Protein AF-A0A8B9CHH0-F1 (afdb_monomer)

Secondary structure (DSSP, 8-state):
--PPPPPPP-------PPP--------PPPPPPHHHHHHHHHHHHHHHHHHT--EEPPP-------------------------------------SEES-HHHHHT---SHHHHHHHHHTT--S--------S----

Structure (mmCIF, N/CA/C/O backbone):
data_AF-A0A8B9CHH0-F1
#
_entry.id   AF-A0A8B9CHH0-F1
#
loop_
_atom_site.group_PDB
_atom_site.id
_atom_site.type_symbol
_atom_site.label_atom_id
_atom_site.label_alt_id
_atom_site.label_comp_id
_atom_site.label_asym_id
_atom_site.label_entity_id
_atom_site.label_seq_id
_atom_site.pdbx_PDB_ins_code
_atom_site.Cartn_x
_atom_site.Cartn_y
_atom_site.Cartn_z
_atom_site.occupancy
_atom_site.B_iso_or_equiv
_atom_site.auth_seq_id
_atom_site.auth_comp_id
_atom_site.auth_asym_id
_atom_site.auth_atom_id
_atom_site.pdbx_PDB_model_num
ATOM 1 N N . LEU A 1 1 ? 23.488 27.032 -75.867 1.00 42.50 1 LEU A N 1
ATOM 2 C CA . LEU A 1 1 ? 23.552 25.840 -74.996 1.00 42.50 1 LEU A CA 1
ATOM 3 C C . LEU A 1 1 ? 24.365 26.220 -73.759 1.00 42.50 1 LEU A C 1
ATOM 5 O O . LEU A 1 1 ? 25.574 26.346 -73.869 1.00 42.50 1 LEU A O 1
ATOM 9 N N . ALA A 1 2 ? 23.724 26.512 -72.629 1.00 38.12 2 ALA A N 1
ATOM 10 C CA . ALA A 1 2 ? 24.404 26.670 -71.343 1.00 38.12 2 ALA A CA 1
ATOM 11 C C . ALA A 1 2 ? 23.447 26.154 -70.265 1.00 38.12 2 ALA A C 1
ATOM 13 O O . ALA A 1 2 ? 22.393 26.742 -70.029 1.00 38.12 2 ALA A O 1
ATOM 14 N N . ALA A 1 3 ? 23.766 24.982 -69.720 1.00 40.00 3 ALA A N 1
ATOM 15 C CA . ALA A 1 3 ? 22.995 24.327 -68.677 1.00 40.00 3 ALA A CA 1
ATOM 16 C C . ALA A 1 3 ? 23.269 25.019 -67.334 1.00 40.00 3 ALA A C 1
ATOM 18 O O . ALA A 1 3 ? 24.425 25.186 -66.948 1.00 40.00 3 ALA A O 1
ATOM 19 N N . GLY A 1 4 ? 22.208 25.434 -66.638 1.00 50.09 4 GLY A N 1
ATOM 20 C CA . GLY A 1 4 ? 22.298 25.881 -65.248 1.00 50.09 4 GLY A CA 1
ATOM 21 C C . GLY A 1 4 ? 22.613 24.707 -64.309 1.00 50.09 4 GLY A C 1
ATOM 22 O O . GLY A 1 4 ? 22.301 23.561 -64.647 1.00 50.09 4 GLY A O 1
ATOM 23 N N . PRO A 1 5 ? 23.235 24.953 -63.143 1.00 51.81 5 PRO A N 1
ATOM 24 C CA . PRO A 1 5 ? 23.590 23.886 -62.219 1.00 51.81 5 PRO A CA 1
ATOM 25 C C . PRO A 1 5 ? 22.329 23.232 -61.643 1.00 51.81 5 PRO A C 1
ATOM 27 O O . PRO A 1 5 ? 21.429 23.898 -61.129 1.00 51.81 5 PRO A O 1
ATOM 30 N N . ALA A 1 6 ? 22.277 21.906 -61.763 1.00 53.94 6 ALA A N 1
ATOM 31 C CA . ALA A 1 6 ? 21.214 21.060 -61.251 1.00 53.94 6 ALA A CA 1
ATOM 32 C C . ALA A 1 6 ? 21.161 21.105 -59.715 1.00 53.94 6 ALA A C 1
ATOM 34 O O . ALA A 1 6 ? 22.185 21.018 -59.038 1.00 53.94 6 ALA A O 1
ATOM 35 N N . ALA A 1 7 ? 19.948 21.214 -59.171 1.00 52.44 7 ALA A N 1
ATOM 36 C CA . ALA A 1 7 ? 19.685 21.118 -57.743 1.00 52.44 7 ALA A CA 1
ATOM 37 C C . ALA A 1 7 ? 20.130 19.747 -57.202 1.00 52.44 7 ALA A C 1
ATOM 39 O O . ALA A 1 7 ? 19.697 18.703 -57.691 1.00 52.44 7 ALA A O 1
ATOM 40 N N . HIS A 1 8 ? 20.992 19.756 -56.183 1.00 58.00 8 HIS A N 1
ATOM 41 C CA . HIS A 1 8 ? 21.4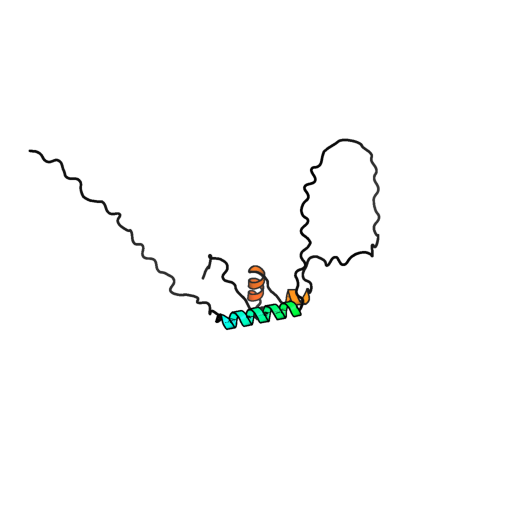29 18.543 -55.498 1.00 58.00 8 HIS A CA 1
ATOM 42 C C . HIS A 1 8 ? 20.267 17.896 -54.719 1.00 58.00 8 HIS A C 1
ATOM 44 O O . HIS A 1 8 ? 19.514 18.602 -54.041 1.00 58.00 8 HIS A O 1
ATOM 50 N N . PRO A 1 9 ? 20.120 16.560 -54.774 1.00 49.56 9 PRO A N 1
ATOM 51 C CA . PRO A 1 9 ? 19.03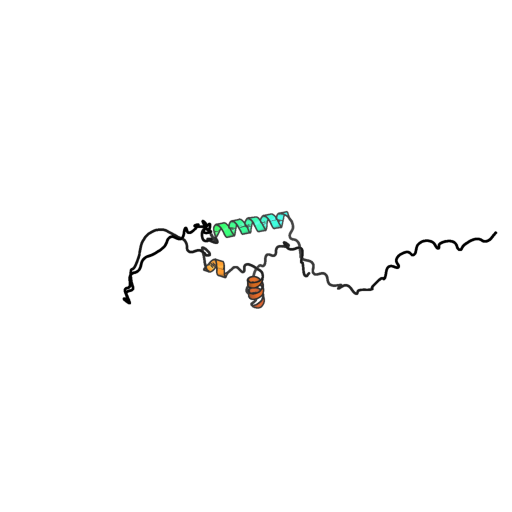6 15.855 -54.109 1.00 49.56 9 PRO A CA 1
ATOM 52 C C . PRO A 1 9 ? 19.244 15.829 -52.588 1.00 49.56 9 PRO A C 1
ATOM 54 O O . PRO A 1 9 ? 20.282 15.395 -52.098 1.00 49.56 9 PRO A O 1
ATOM 57 N N . GLY A 1 10 ? 18.219 16.286 -51.863 1.00 54.25 10 GLY A N 1
ATOM 58 C CA . GLY A 1 10 ? 17.866 15.894 -50.495 1.00 54.25 10 GLY A CA 1
ATOM 59 C C . GLY A 1 10 ? 18.994 15.853 -49.466 1.00 54.25 10 GLY A C 1
ATOM 60 O O . GLY A 1 10 ? 19.547 14.791 -49.191 1.00 54.25 10 GLY A O 1
ATOM 61 N N . ALA A 1 11 ? 19.247 16.976 -48.789 1.00 59.44 11 ALA A N 1
ATOM 62 C CA . ALA A 1 11 ? 20.000 16.986 -47.537 1.00 59.44 11 ALA A CA 1
ATOM 63 C C . ALA A 1 11 ? 19.219 16.213 -46.453 1.00 59.44 11 ALA A C 1
ATOM 65 O O . ALA A 1 11 ? 18.431 16.777 -45.692 1.00 59.44 11 ALA A O 1
ATOM 66 N N . GLY A 1 12 ? 19.403 14.893 -46.415 1.00 65.25 12 GLY A N 1
ATOM 67 C CA . GLY A 1 12 ? 18.897 14.035 -45.353 1.00 65.25 12 GLY A CA 1
ATOM 68 C C . GLY A 1 12 ? 19.461 14.489 -44.007 1.00 65.25 12 GLY A C 1
ATOM 69 O O . GLY A 1 12 ? 20.667 14.705 -43.865 1.00 65.25 12 GLY A O 1
ATOM 70 N N . ARG A 1 13 ? 18.585 14.664 -43.012 1.00 71.19 13 ARG A N 1
ATOM 71 C CA . ARG A 1 13 ? 18.983 15.003 -41.640 1.00 71.19 13 ARG A CA 1
ATOM 72 C C . ARG A 1 13 ? 19.938 13.921 -41.123 1.00 71.19 13 ARG A C 1
ATOM 74 O O . ARG A 1 13 ? 19.545 12.764 -41.018 1.00 71.19 13 ARG A O 1
ATOM 81 N N . LYS A 1 14 ? 21.186 14.290 -40.817 1.00 72.00 14 LYS A N 1
ATOM 82 C CA . LYS A 1 14 ? 22.167 13.385 -40.202 1.00 72.00 14 LYS A CA 1
ATOM 83 C C . LYS A 1 14 ? 21.731 13.123 -38.760 1.00 72.00 14 LYS A C 1
ATOM 85 O O . LYS A 1 14 ? 21.679 14.054 -37.960 1.00 72.00 14 LYS A O 1
ATOM 90 N N . THR A 1 15 ? 21.384 11.881 -38.441 1.00 75.06 15 THR A N 1
ATOM 91 C CA . THR A 1 15 ? 21.008 11.485 -37.080 1.00 75.06 15 THR A CA 1
ATOM 92 C C . THR A 1 15 ? 22.258 11.456 -36.208 1.00 75.06 15 THR A C 1
ATOM 94 O O . THR A 1 15 ? 2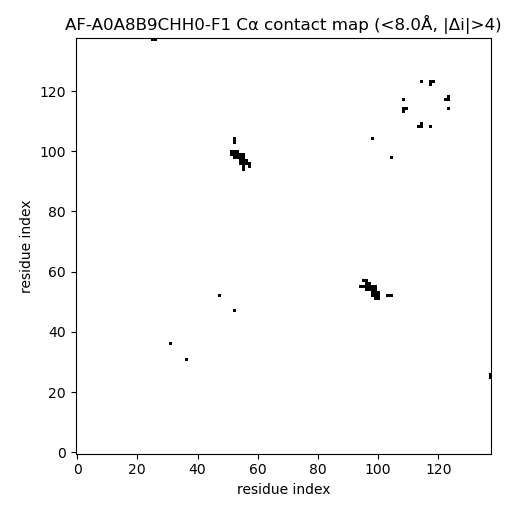3.113 10.588 -36.367 1.00 75.06 15 THR A O 1
ATOM 97 N N . THR A 1 16 ? 22.383 12.413 -35.291 1.00 80.31 16 THR A N 1
ATOM 98 C CA . THR A 1 16 ? 23.449 12.412 -34.285 1.00 80.31 16 THR A CA 1
ATOM 99 C C . THR A 1 16 ? 23.155 11.332 -33.252 1.00 80.31 16 THR A C 1
ATOM 101 O O . THR A 1 16 ? 22.224 11.467 -32.459 1.00 80.31 16 THR A O 1
ATOM 104 N N . VAL A 1 17 ? 23.944 10.260 -33.255 1.00 85.81 17 VAL A N 1
ATOM 105 C CA . VAL A 1 17 ? 23.852 9.199 -32.248 1.00 85.81 17 VAL A CA 1
ATOM 106 C C . VAL A 1 17 ? 24.693 9.598 -31.040 1.00 85.81 17 VAL A C 1
ATOM 108 O O . VAL A 1 17 ? 25.875 9.909 -31.174 1.00 85.81 17 VAL A O 1
ATOM 111 N N . LYS A 1 18 ? 24.076 9.602 -29.858 1.00 86.19 18 LYS A N 1
ATOM 112 C CA . LYS A 1 18 ? 24.771 9.721 -28.575 1.00 86.19 18 LYS A CA 1
ATOM 113 C C . LYS A 1 18 ? 24.806 8.345 -27.929 1.00 86.19 18 LYS A C 1
ATOM 115 O O . LYS A 1 18 ? 23.764 7.717 -27.778 1.00 86.19 18 LYS A O 1
ATOM 120 N N . THR A 1 19 ? 25.995 7.886 -27.568 1.00 88.44 19 THR A N 1
ATOM 121 C CA . THR A 1 19 ? 26.176 6.663 -26.786 1.00 88.44 19 THR A CA 1
ATOM 122 C C . THR A 1 19 ? 25.953 6.989 -25.314 1.00 88.44 19 THR A C 1
ATOM 124 O O . THR A 1 19 ? 26.684 7.802 -24.745 1.00 88.44 19 THR A O 1
ATOM 127 N N . CYS A 1 20 ? 24.945 6.368 -24.714 1.00 86.44 20 CYS A N 1
ATOM 128 C CA . CYS A 1 20 ? 24.679 6.407 -23.280 1.00 86.44 20 CYS A CA 1
ATOM 129 C C . CYS A 1 20 ? 25.076 5.051 -22.688 1.00 86.44 20 CYS A C 1
ATOM 131 O O . CYS A 1 20 ? 24.922 4.030 -23.357 1.00 86.44 20 CYS A O 1
ATOM 133 N N . LEU A 1 21 ? 25.570 5.032 -21.451 1.00 89.56 21 LEU A N 1
ATOM 134 C CA . LEU A 1 21 ? 25.670 3.798 -20.679 1.00 89.56 21 LEU A CA 1
ATOM 135 C C . LEU A 1 21 ? 24.413 3.699 -19.815 1.00 89.56 21 LEU A C 1
ATOM 137 O O . LEU A 1 21 ? 24.267 4.463 -18.861 1.00 89.56 21 LEU A O 1
ATOM 141 N N . ASP A 1 22 ? 23.506 2.799 -20.177 1.00 88.19 22 ASP A N 1
ATOM 142 C CA . ASP A 1 22 ? 22.308 2.535 -19.384 1.00 88.19 22 ASP A CA 1
ATOM 143 C C . ASP A 1 22 ? 22.662 1.708 -18.140 1.00 88.19 22 ASP A C 1
ATOM 145 O O . ASP A 1 22 ? 23.577 0.880 -18.161 1.00 88.19 22 ASP A O 1
ATOM 149 N N . ASN A 1 23 ? 21.950 1.950 -17.035 1.00 85.31 23 ASN A N 1
ATOM 150 C CA . ASN A 1 23 ? 22.139 1.204 -15.793 1.00 85.31 23 ASN A CA 1
ATOM 151 C C . ASN A 1 23 ? 21.785 -0.283 -16.017 1.00 85.31 23 ASN A C 1
ATOM 153 O O . ASN A 1 23 ? 20.632 -0.571 -16.337 1.00 85.31 23 ASN A O 1
ATOM 157 N N . PRO A 1 24 ? 22.721 -1.232 -15.819 1.00 87.31 24 PRO A N 1
ATOM 158 C CA . PRO A 1 24 ? 22.461 -2.652 -16.057 1.00 87.31 24 PRO A CA 1
ATOM 159 C C . PRO A 1 24 ? 21.626 -3.313 -14.949 1.00 87.31 24 PRO A C 1
ATOM 161 O O . PRO A 1 24 ? 21.250 -4.476 -15.084 1.00 87.31 24 PRO A O 1
ATOM 164 N N . PHE A 1 25 ? 21.367 -2.613 -13.840 1.00 86.81 25 PHE A N 1
ATOM 165 C CA . PHE A 1 25 ? 20.615 -3.154 -12.713 1.00 86.81 25 PHE A CA 1
ATOM 166 C C . PHE A 1 25 ? 19.127 -2.825 -12.830 1.00 86.81 25 PHE A C 1
ATOM 168 O O . PHE A 1 25 ? 18.729 -1.673 -12.670 1.00 86.81 25 PHE A O 1
ATOM 175 N N . ASP A 1 26 ? 18.320 -3.862 -13.047 1.00 83.19 26 ASP A N 1
ATOM 176 C CA . ASP A 1 26 ? 16.860 -3.800 -13.024 1.00 83.19 26 ASP A CA 1
ATOM 177 C C . ASP A 1 26 ? 16.335 -4.376 -11.698 1.00 83.19 26 ASP A C 1
ATOM 179 O O . ASP A 1 26 ? 16.639 -5.517 -11.335 1.00 83.19 26 ASP A O 1
ATOM 183 N N . ILE A 1 27 ? 15.567 -3.583 -10.946 1.00 84.44 27 ILE A N 1
ATOM 184 C CA . ILE A 1 27 ? 14.959 -4.021 -9.683 1.00 84.44 27 ILE A CA 1
ATOM 185 C C . ILE A 1 27 ? 13.556 -4.539 -9.991 1.00 84.44 27 ILE A C 1
ATOM 187 O O . ILE A 1 27 ? 12.578 -3.792 -10.046 1.00 84.44 27 ILE A O 1
ATOM 191 N N . GLN A 1 28 ? 13.454 -5.856 -10.164 1.00 84.75 28 GLN A N 1
ATOM 192 C CA . GLN A 1 28 ? 12.193 -6.509 -10.501 1.00 84.75 28 GLN A CA 1
ATOM 193 C C . GLN A 1 28 ? 11.361 -6.831 -9.258 1.00 84.75 28 GLN A C 1
ATOM 195 O O . GLN A 1 28 ? 11.772 -7.579 -8.367 1.00 84.75 28 GLN A O 1
ATOM 200 N N . TRP A 1 29 ? 10.140 -6.300 -9.223 1.00 84.94 29 TRP A N 1
ATOM 201 C CA . TRP A 1 29 ? 9.150 -6.642 -8.207 1.00 84.94 29 TRP A CA 1
ATOM 202 C C . TRP A 1 29 ? 8.527 -8.002 -8.514 1.00 84.94 29 TRP A C 1
ATOM 204 O O . TRP A 1 29 ? 8.049 -8.236 -9.624 1.00 84.94 29 TRP A O 1
ATOM 214 N N . LYS A 1 30 ? 8.468 -8.889 -7.515 1.00 83.00 30 LYS A N 1
ATOM 215 C CA . LYS A 1 30 ? 7.705 -10.135 -7.644 1.00 83.00 30 LYS A CA 1
ATOM 216 C C . LYS A 1 30 ? 6.217 -9.817 -7.706 1.00 83.00 30 LYS A C 1
ATOM 218 O O . LYS A 1 30 ? 5.649 -9.277 -6.758 1.00 83.00 30 LYS A O 1
ATOM 223 N N . THR A 1 31 ? 5.588 -10.183 -8.812 1.00 82.06 31 THR A N 1
ATOM 224 C CA . THR A 1 31 ? 4.134 -10.168 -8.938 1.00 82.06 31 THR A CA 1
ATOM 225 C C . THR A 1 31 ? 3.550 -11.352 -8.183 1.00 82.06 31 THR A C 1
ATOM 227 O O . THR A 1 31 ? 4.015 -12.482 -8.334 1.00 82.06 31 THR A O 1
ATOM 230 N N . ILE A 1 32 ? 2.528 -11.092 -7.378 1.00 87.31 32 ILE A N 1
ATOM 231 C CA . ILE A 1 32 ? 1.683 -12.145 -6.818 1.00 87.31 32 ILE A CA 1
ATOM 232 C C . ILE A 1 32 ? 0.738 -12.603 -7.934 1.00 87.31 32 ILE A C 1
ATOM 234 O O . ILE A 1 32 ? 0.244 -11.770 -8.695 1.00 87.31 32 ILE A O 1
ATOM 238 N N . ASP A 1 33 ? 0.525 -13.914 -8.042 1.00 88.81 33 ASP A N 1
ATOM 239 C CA . ASP A 1 33 ? -0.447 -14.500 -8.967 1.00 88.81 33 ASP A CA 1
ATOM 240 C C . ASP A 1 33 ? -1.846 -13.877 -8.787 1.00 88.81 33 ASP A C 1
ATOM 242 O O . ASP A 1 33 ? -2.218 -13.507 -7.672 1.00 88.81 33 ASP A O 1
ATOM 246 N N . GLY A 1 34 ? -2.612 -13.747 -9.874 1.00 86.44 34 GLY A N 1
ATOM 247 C CA . GLY A 1 34 ? -3.891 -13.032 -9.878 1.00 86.44 34 GLY A CA 1
ATOM 248 C C . GLY A 1 34 ? -4.906 -13.603 -8.888 1.00 86.44 34 GLY A C 1
ATOM 249 O O . GLY A 1 34 ? -5.452 -12.857 -8.073 1.00 86.44 34 GLY A O 1
ATOM 250 N N . ASP A 1 35 ? -5.101 -14.921 -8.890 1.00 91.50 35 ASP A N 1
ATOM 251 C CA . ASP A 1 35 ? -6.081 -15.579 -8.019 1.00 91.50 35 ASP A CA 1
ATOM 252 C C . ASP A 1 35 ? -5.646 -15.493 -6.553 1.00 91.50 35 ASP A C 1
ATOM 254 O O . ASP A 1 35 ? -6.431 -15.142 -5.665 1.00 91.50 35 ASP A O 1
ATOM 258 N N . SER A 1 36 ? -4.354 -15.721 -6.306 1.00 92.06 36 SER A N 1
ATOM 259 C CA . SER A 1 36 ? -3.764 -15.592 -4.970 1.00 92.06 36 SER A CA 1
ATOM 260 C C . SER A 1 36 ? -3.866 -14.161 -4.439 1.00 92.06 36 SER A C 1
ATOM 262 O O . SER A 1 36 ? -4.202 -13.946 -3.275 1.00 92.06 36 SER A O 1
ATOM 264 N N . MET A 1 37 ? -3.615 -13.164 -5.290 1.00 92.06 37 MET A N 1
ATOM 265 C CA . MET A 1 37 ? -3.731 -11.750 -4.947 1.00 92.06 37 MET A CA 1
ATOM 266 C C . MET A 1 37 ? -5.169 -11.404 -4.561 1.00 92.06 37 MET A C 1
ATOM 268 O O . MET A 1 37 ? -5.380 -10.780 -3.521 1.00 92.06 37 MET A O 1
ATOM 272 N N . HIS A 1 38 ? -6.153 -11.817 -5.363 1.00 94.31 38 HIS A N 1
ATOM 273 C CA . HIS A 1 38 ? -7.562 -11.560 -5.073 1.00 94.31 38 HIS A CA 1
ATOM 274 C C . HIS A 1 38 ? -7.989 -12.185 -3.744 1.00 94.31 38 HIS A C 1
ATOM 276 O O . HIS A 1 38 ? -8.590 -11.497 -2.918 1.00 94.31 38 HIS A O 1
ATOM 282 N N . PHE A 1 39 ? -7.595 -13.434 -3.492 1.00 95.75 39 PHE A N 1
ATOM 283 C CA . PHE A 1 39 ? -7.860 -14.111 -2.225 1.00 95.75 39 PHE A CA 1
ATOM 284 C C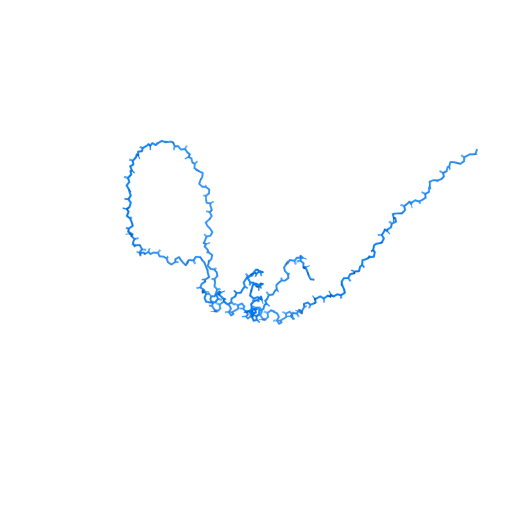 . PHE A 1 39 ? -7.235 -13.383 -1.023 1.00 95.75 39 PHE A C 1
ATOM 286 O O . PHE A 1 39 ? -7.910 -13.154 -0.014 1.00 95.75 39 PHE A O 1
ATOM 293 N N . ILE A 1 40 ? -5.962 -12.978 -1.125 1.00 93.75 40 ILE A N 1
ATOM 294 C CA . ILE A 1 40 ? -5.256 -12.261 -0.052 1.00 93.75 40 ILE A CA 1
ATOM 295 C C . ILE A 1 40 ? -5.936 -10.920 0.231 1.00 93.75 40 ILE A C 1
ATOM 297 O O . ILE A 1 40 ? -6.204 -10.600 1.389 1.00 93.75 40 ILE A O 1
ATOM 301 N N . LEU A 1 41 ? -6.235 -10.140 -0.811 1.00 93.75 41 LEU A N 1
ATOM 302 C CA . LEU A 1 41 ? -6.859 -8.826 -0.659 1.00 93.75 41 LEU A CA 1
ATOM 303 C C . LEU A 1 41 ? -8.269 -8.931 -0.076 1.00 93.75 41 LEU A C 1
ATOM 305 O O . LEU A 1 41 ? -8.593 -8.174 0.839 1.00 93.75 41 LEU A O 1
ATOM 309 N N . GLN A 1 42 ? -9.071 -9.893 -0.538 1.00 95.75 42 GLN A N 1
ATOM 310 C CA . GLN A 1 42 ? -10.403 -10.142 0.009 1.00 95.75 42 GLN A CA 1
ATOM 311 C C . GLN A 1 42 ? -10.324 -10.540 1.488 1.00 95.75 42 GLN A C 1
ATOM 313 O O . GLN A 1 42 ? -11.034 -9.981 2.325 1.00 95.75 42 GLN A O 1
ATOM 318 N N . THR A 1 43 ? -9.409 -11.448 1.833 1.00 95.81 43 THR A N 1
ATOM 319 C CA . THR A 1 43 ? -9.208 -11.876 3.222 1.00 95.81 43 THR A CA 1
ATOM 320 C C . THR A 1 43 ? -8.793 -10.697 4.106 1.00 95.81 43 THR A C 1
ATOM 322 O O . THR A 1 43 ? -9.349 -10.510 5.188 1.00 95.81 43 THR A O 1
ATOM 325 N N . LEU A 1 44 ? -7.845 -9.866 3.659 1.00 92.56 44 LEU A N 1
ATOM 326 C CA . LEU A 1 44 ? -7.421 -8.669 4.392 1.00 92.56 44 LEU A CA 1
ATOM 327 C C . LEU A 1 44 ? -8.581 -7.689 4.596 1.00 92.56 44 LEU A C 1
ATOM 329 O O . LEU A 1 44 ? -8.761 -7.172 5.698 1.00 92.56 44 LEU A O 1
ATOM 333 N N . GLU A 1 45 ? -9.390 -7.458 3.563 1.00 91.75 45 GLU A N 1
ATOM 334 C CA . GLU A 1 45 ? -10.558 -6.583 3.639 1.00 91.75 45 GLU A CA 1
ATOM 335 C C . GLU A 1 45 ? -11.578 -7.083 4.673 1.00 91.75 45 GLU A C 1
ATOM 337 O O . GLU A 1 45 ? -12.037 -6.310 5.519 1.00 91.75 45 GLU A O 1
ATOM 342 N N . GLU A 1 46 ? -11.911 -8.374 4.643 1.00 94.50 46 GLU A N 1
ATOM 343 C CA . GLU A 1 46 ? -12.834 -8.993 5.597 1.00 94.50 46 GLU A CA 1
ATOM 344 C C . GLU A 1 46 ? -12.318 -8.881 7.036 1.00 94.50 46 GLU A C 1
ATOM 346 O O . GLU A 1 46 ? -13.070 -8.493 7.936 1.00 94.50 46 GLU A O 1
ATOM 351 N N . ARG A 1 47 ? -11.023 -9.136 7.264 1.00 91.31 47 ARG A N 1
ATOM 352 C CA . ARG A 1 47 ? -10.411 -9.019 8.596 1.00 91.31 47 ARG A CA 1
ATOM 353 C C . ARG A 1 47 ? -10.401 -7.584 9.107 1.00 91.31 47 ARG A C 1
ATOM 355 O O . ARG A 1 47 ? -10.783 -7.353 10.251 1.00 91.31 47 ARG A O 1
ATOM 362 N N . ILE A 1 48 ? -10.042 -6.607 8.275 1.00 87.44 48 ILE A N 1
ATOM 363 C CA . ILE A 1 48 ? -10.048 -5.189 8.672 1.00 87.44 48 ILE A CA 1
ATOM 364 C C . ILE A 1 48 ? -11.473 -4.728 9.021 1.00 87.44 48 ILE A C 1
ATOM 366 O O . ILE A 1 48 ? -11.665 -4.004 10.002 1.00 87.44 48 ILE A O 1
ATOM 370 N N . LYS A 1 49 ? -12.488 -5.187 8.273 1.00 87.38 49 LYS A N 1
ATOM 371 C CA . LYS A 1 49 ? -13.901 -4.917 8.584 1.00 87.38 49 LYS A CA 1
ATOM 372 C C . LYS A 1 49 ? -14.332 -5.535 9.915 1.00 87.38 49 LYS A C 1
ATOM 374 O O . LYS A 1 49 ? -15.003 -4.852 10.685 1.00 87.38 49 LYS A O 1
ATOM 379 N N . GLN A 1 50 ? -13.940 -6.782 10.192 1.00 88.44 50 GLN A N 1
ATOM 380 C CA . GLN A 1 50 ? -14.222 -7.471 11.462 1.00 88.44 50 GLN A CA 1
ATOM 381 C C . GLN A 1 50 ? -13.590 -6.756 12.660 1.00 88.44 50 GLN A C 1
ATOM 383 O O . GLN A 1 50 ? -14.225 -6.618 13.699 1.00 88.44 50 GLN A O 1
ATOM 388 N N . ILE A 1 51 ? -12.364 -6.260 12.490 1.00 85.81 51 ILE A N 1
ATOM 389 C CA . ILE A 1 51 ? -11.629 -5.491 13.500 1.00 85.81 51 ILE A CA 1
ATOM 390 C C . ILE A 1 51 ? -12.306 -4.133 13.788 1.00 85.81 51 ILE A C 1
ATOM 392 O O . ILE A 1 51 ? -12.107 -3.546 14.847 1.00 85.81 51 ILE A O 1
ATOM 396 N N . GLY A 1 52 ? -13.137 -3.624 12.872 1.00 78.94 52 GLY A N 1
ATOM 397 C CA . GLY A 1 52 ? -13.913 -2.402 13.091 1.00 78.94 52 GLY A CA 1
ATOM 398 C C . GLY A 1 52 ? -13.109 -1.108 12.934 1.00 78.94 52 GLY A C 1
ATOM 399 O O . GLY A 1 52 ? -13.579 -0.046 13.354 1.00 78.94 52 GLY A O 1
ATOM 400 N N . LEU A 1 53 ? -11.930 -1.162 12.300 1.00 79.19 53 LEU A N 1
ATOM 401 C CA . LEU A 1 53 ? -11.133 0.023 11.986 1.00 79.19 53 LEU A CA 1
ATOM 402 C C . LEU A 1 53 ? -11.854 0.854 10.914 1.00 79.19 53 LEU A C 1
ATOM 404 O O . LEU A 1 53 ? -11.863 0.517 9.730 1.00 79.19 53 LEU A O 1
ATOM 408 N N . LYS A 1 54 ? -12.465 1.963 11.327 1.00 79.06 54 LYS A N 1
ATOM 409 C CA . LYS A 1 54 ? -13.148 2.908 10.446 1.00 79.06 54 LYS A CA 1
ATOM 410 C C . LYS A 1 54 ? -12.578 4.296 10.677 1.00 79.06 54 LYS A C 1
ATOM 412 O O . LYS A 1 54 ? -12.399 4.736 11.811 1.00 79.06 54 LYS A O 1
ATOM 417 N N . LYS A 1 55 ? -12.312 5.004 9.585 1.00 79.50 55 LYS A N 1
ATOM 418 C CA . LYS A 1 55 ? -12.031 6.434 9.635 1.00 79.50 55 LYS A CA 1
ATOM 419 C C . LYS A 1 55 ? -13.370 7.168 9.636 1.00 79.50 55 LYS A C 1
ATOM 421 O O . LYS A 1 55 ? -14.068 7.191 8.626 1.00 79.50 55 LYS A O 1
ATOM 426 N N . VAL A 1 56 ? -13.736 7.736 10.775 1.00 74.31 56 VAL A N 1
ATOM 427 C CA . VAL A 1 56 ? -14.887 8.626 10.909 1.00 74.31 56 VAL A CA 1
ATOM 428 C C . VAL A 1 56 ? -14.471 9.985 10.361 1.00 74.31 56 VAL A C 1
ATOM 430 O O . VAL A 1 56 ? -13.701 10.722 10.979 1.00 74.31 56 VAL A O 1
ATOM 433 N N . GLU A 1 57 ? -14.938 10.317 9.163 1.00 70.19 57 GLU A N 1
ATOM 434 C CA . GLU A 1 57 ? -14.734 11.650 8.606 1.00 70.19 57 GLU A CA 1
ATOM 435 C C . GLU A 1 57 ? -15.780 12.613 9.170 1.00 70.19 57 GLU A C 1
ATOM 437 O O . GLU A 1 57 ? -16.966 12.288 9.239 1.00 70.19 57 GLU A O 1
ATOM 442 N N . ALA A 1 58 ? -15.357 13.823 9.552 1.00 60.25 58 ALA A N 1
ATOM 443 C CA . ALA A 1 58 ? -16.311 14.875 9.879 1.00 60.25 58 ALA A CA 1
ATOM 444 C C . ALA A 1 58 ? -17.217 15.111 8.659 1.00 60.25 58 ALA A C 1
ATOM 446 O O . ALA A 1 58 ? -16.695 15.228 7.541 1.00 60.25 58 ALA A O 1
ATOM 447 N N . PRO A 1 59 ? -18.546 15.238 8.836 1.00 61.12 59 PRO A N 1
ATOM 448 C CA . PRO A 1 59 ? -19.424 15.594 7.736 1.00 61.12 59 PRO A CA 1
ATOM 449 C C . PRO A 1 59 ? -18.908 16.892 7.115 1.00 61.12 59 PRO A C 1
ATOM 451 O O . PRO A 1 59 ? -18.818 17.928 7.781 1.00 61.12 59 PRO A O 1
ATOM 454 N N . ARG A 1 60 ? -18.517 16.822 5.836 1.00 56.66 60 ARG A N 1
ATOM 455 C CA . ARG A 1 60 ? -18.039 17.980 5.078 1.00 56.66 60 ARG A CA 1
ATOM 456 C C . ARG A 1 60 ? -19.112 19.058 5.163 1.00 56.66 60 ARG A C 1
ATOM 458 O O . ARG A 1 60 ? -20.170 18.927 4.548 1.00 56.66 60 ARG A O 1
ATOM 465 N N . LYS A 1 61 ? -18.847 20.127 5.923 1.00 57.84 61 LYS A N 1
ATOM 466 C CA . LYS A 1 61 ? -19.706 21.312 5.939 1.00 57.84 61 LYS A CA 1
ATOM 467 C C . LYS A 1 61 ? -19.744 21.850 4.510 1.00 57.84 61 LYS A C 1
ATOM 469 O O . LYS A 1 61 ? -18.805 22.512 4.072 1.00 57.84 61 LYS A O 1
ATOM 474 N N . LYS A 1 62 ? -20.813 21.546 3.764 1.00 52.66 62 LYS A N 1
ATOM 475 C CA . LYS A 1 62 ? -21.133 22.250 2.520 1.00 52.66 62 LYS A CA 1
ATOM 476 C C . LYS A 1 62 ? -21.213 23.724 2.903 1.00 52.66 62 LYS A C 1
ATOM 478 O O . LYS A 1 62 ? -22.118 24.112 3.639 1.00 52.66 62 LYS A O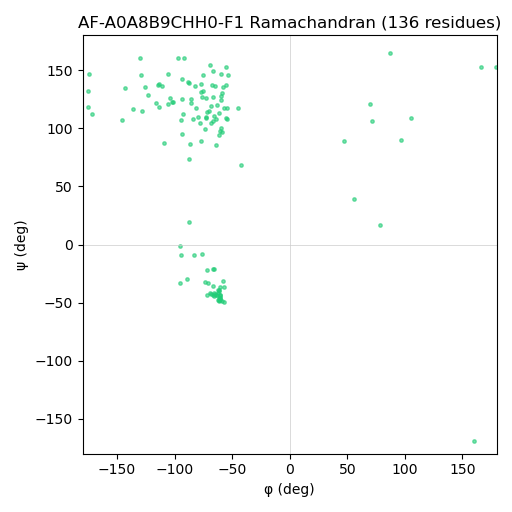 1
ATOM 483 N N . LYS A 1 63 ? -20.237 24.531 2.476 1.00 54.50 63 LYS A N 1
ATOM 484 C CA . LYS A 1 63 ? -20.289 25.986 2.629 1.00 54.50 63 LYS A CA 1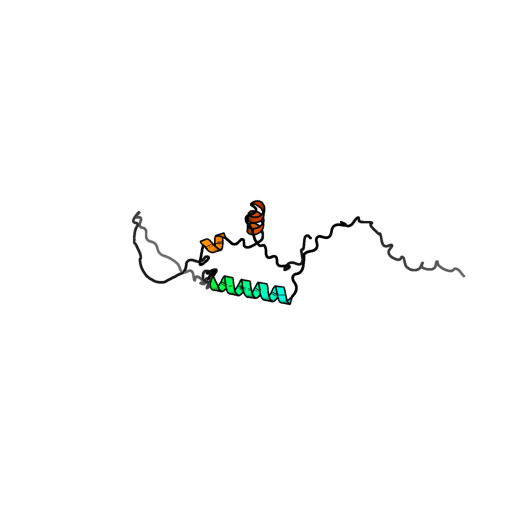
ATOM 485 C C . LYS A 1 63 ? -21.516 26.466 1.849 1.00 54.50 63 LYS A C 1
ATOM 487 O O . LYS A 1 63 ? -21.436 26.658 0.642 1.00 54.50 63 LYS A O 1
ATOM 492 N N . ARG A 1 64 ? -22.665 26.621 2.516 1.00 53.81 64 ARG A N 1
ATOM 493 C CA . ARG A 1 64 ? -23.726 27.496 2.015 1.00 53.81 64 ARG A CA 1
ATOM 494 C C . ARG A 1 64 ? -23.119 28.892 2.038 1.00 53.81 64 ARG A C 1
ATOM 496 O O . ARG A 1 64 ? -22.844 29.419 3.112 1.00 53.81 64 ARG A O 1
ATOM 503 N N . SER A 1 65 ? -22.824 29.438 0.865 1.00 49.84 65 SER A N 1
ATOM 504 C CA . SER A 1 65 ? -22.459 30.840 0.710 1.00 49.84 65 SER A CA 1
ATOM 505 C C . SER A 1 65 ? -23.640 31.679 1.193 1.00 49.84 65 SER A C 1
ATOM 507 O O . SER A 1 65 ? -24.627 31.845 0.479 1.00 49.84 65 SER A O 1
ATOM 509 N N . SER A 1 66 ? -23.580 32.154 2.433 1.00 51.78 66 SER A N 1
ATOM 510 C CA . SER A 1 66 ? -24.477 33.194 2.908 1.00 51.78 66 SER A CA 1
ATOM 511 C C . SER A 1 66 ? -24.029 34.503 2.270 1.00 51.78 66 SER A C 1
ATOM 513 O O . SER A 1 66 ? -23.062 35.135 2.692 1.00 51.78 66 SER A O 1
ATOM 515 N N . THR A 1 67 ? -24.720 34.893 1.203 1.00 42.72 67 THR A N 1
ATOM 516 C CA . THR A 1 67 ? -24.666 36.250 0.664 1.00 42.72 67 THR A CA 1
ATOM 517 C C . THR A 1 67 ? -25.113 37.203 1.773 1.00 42.72 67 THR A C 1
ATOM 519 O O . THR A 1 67 ? -26.305 37.355 2.035 1.00 42.72 67 THR A O 1
ATOM 522 N N . LYS A 1 68 ? -24.151 37.797 2.487 1.00 43.22 68 LYS A N 1
ATOM 523 C CA . LYS A 1 68 ? -24.390 38.849 3.480 1.00 43.22 68 LYS A CA 1
ATOM 524 C C . LYS A 1 68 ? -24.893 40.091 2.737 1.00 43.22 68 LYS A C 1
ATOM 526 O O . LYS A 1 68 ? -24.112 40.768 2.075 1.00 43.22 68 LYS A O 1
ATOM 531 N N . LYS A 1 69 ? -26.191 40.389 2.847 1.00 39.44 69 LYS A N 1
ATOM 532 C CA . LYS A 1 69 ? -26.692 41.752 2.644 1.00 39.44 69 LYS A CA 1
ATOM 533 C C . LYS A 1 69 ? -26.242 42.584 3.842 1.00 39.44 69 LYS A C 1
ATOM 535 O O . LYS A 1 69 ? -26.615 42.307 4.977 1.00 39.44 69 LYS A O 1
ATOM 540 N N . THR A 1 70 ? -25.379 43.549 3.566 1.00 39.50 70 THR A N 1
ATOM 541 C CA . THR A 1 70 ? -24.910 44.563 4.504 1.00 39.50 70 THR A CA 1
ATOM 542 C C . THR A 1 70 ? -25.980 45.640 4.624 1.00 39.50 70 THR A C 1
ATOM 544 O O . THR A 1 70 ? -26.142 46.421 3.693 1.00 39.50 70 THR A O 1
ATOM 547 N N . GLU A 1 71 ? -26.663 45.726 5.762 1.00 36.34 71 GLU A N 1
ATOM 548 C CA . GLU A 1 71 ? -27.378 46.939 6.170 1.00 36.34 71 GLU A CA 1
ATOM 549 C C . GLU A 1 71 ? -26.982 47.322 7.600 1.00 36.34 71 GLU A C 1
ATOM 551 O O . GLU A 1 71 ? -26.551 46.494 8.400 1.00 36.34 71 GLU A O 1
ATOM 556 N N . ARG A 1 72 ? -26.949 48.634 7.822 1.00 35.97 72 ARG A N 1
ATOM 557 C CA . ARG A 1 72 ? -26.056 49.366 8.725 1.00 35.97 72 ARG A CA 1
ATOM 558 C C . ARG A 1 72 ? -26.693 49.652 10.093 1.00 35.97 72 ARG A C 1
ATOM 560 O O . ARG A 1 72 ? -27.901 49.817 10.165 1.00 35.97 72 ARG A O 1
ATOM 567 N N . LYS A 1 73 ? -25.799 49.940 11.059 1.00 33.44 73 LYS A N 1
ATOM 568 C CA . LYS A 1 73 ? -25.953 50.752 12.293 1.00 33.44 73 LYS A CA 1
ATOM 569 C C . LYS A 1 73 ? -26.838 50.181 13.411 1.00 33.44 73 LYS A C 1
ATOM 571 O O . LYS A 1 73 ? -28.041 50.107 13.236 1.00 33.44 73 LYS A O 1
ATOM 576 N N . CYS A 1 74 ? -26.273 49.989 14.607 1.00 28.70 74 CYS A N 1
ATOM 577 C CA . CYS A 1 74 ? -26.178 51.021 15.656 1.00 28.70 74 CYS A CA 1
ATOM 578 C C . CYS A 1 74 ? -25.496 50.488 16.939 1.00 28.70 74 CYS A C 1
ATOM 580 O O . CYS A 1 74 ? -25.473 49.292 17.211 1.00 28.70 74 CYS A O 1
ATOM 582 N N . ASP A 1 75 ? -24.879 51.426 17.650 1.00 32.25 75 ASP A N 1
ATOM 583 C CA . ASP A 1 75 ? -23.997 51.350 18.816 1.00 32.25 75 ASP A CA 1
ATOM 584 C C . ASP A 1 75 ? -24.631 50.842 20.129 1.00 32.25 75 ASP A C 1
ATOM 586 O O . ASP A 1 75 ? -25.777 51.178 20.412 1.00 32.25 75 ASP A O 1
ATOM 590 N N . ALA A 1 76 ? -23.838 50.175 20.988 1.00 34.22 76 ALA A N 1
ATOM 591 C CA . ALA A 1 76 ? -23.755 50.441 22.440 1.00 34.22 76 ALA A CA 1
ATOM 592 C C . ALA A 1 76 ? -22.672 49.581 23.138 1.00 34.22 76 ALA A C 1
ATOM 594 O O . ALA A 1 76 ? -22.599 48.369 22.960 1.00 34.22 76 ALA A O 1
ATOM 595 N N . LYS A 1 77 ? -21.844 50.251 23.952 1.00 31.92 77 LYS A N 1
ATOM 596 C CA . LYS A 1 77 ? -20.834 49.729 24.894 1.00 31.92 77 LYS A CA 1
ATOM 597 C C . LYS A 1 77 ? -21.436 48.819 25.980 1.00 31.92 77 LYS A C 1
ATOM 599 O O . LYS A 1 77 ? -22.444 49.217 26.552 1.00 31.92 77 LYS A O 1
ATOM 604 N N . CYS A 1 78 ? -20.695 47.799 26.428 1.00 28.34 78 CYS A N 1
ATOM 605 C CA . CYS A 1 78 ? -20.247 47.664 27.829 1.00 28.34 78 CYS A CA 1
ATOM 606 C C . CYS A 1 78 ? -19.294 46.469 28.033 1.00 28.34 78 CYS A C 1
ATOM 608 O O . CYS A 1 78 ? -19.358 45.454 27.349 1.00 28.34 78 CYS A O 1
ATOM 610 N N . ASP A 1 79 ? -18.373 46.697 28.959 1.00 28.83 79 ASP A N 1
ATOM 611 C CA . ASP A 1 79 ? -17.261 45.891 29.458 1.00 28.83 79 ASP A CA 1
ATOM 612 C C . ASP A 1 79 ? -17.752 44.991 30.606 1.00 28.83 79 ASP A C 1
ATOM 614 O O . ASP A 1 79 ? -18.532 45.480 31.424 1.00 28.83 79 ASP A O 1
ATOM 618 N N . ALA A 1 80 ? -17.324 43.724 30.673 1.00 30.38 80 ALA A N 1
ATOM 619 C CA . ALA A 1 80 ? -17.126 42.998 31.935 1.00 30.38 80 ALA A CA 1
ATOM 620 C C . ALA A 1 80 ? -16.519 41.603 31.697 1.00 30.38 80 ALA A C 1
ATOM 622 O O . ALA A 1 80 ? -17.101 40.732 31.051 1.00 30.38 80 ALA A O 1
ATOM 623 N N . SER A 1 81 ? -15.333 41.424 32.269 1.00 33.66 81 SER A N 1
ATOM 624 C CA . SER A 1 81 ? -14.591 40.179 32.445 1.00 33.66 81 SER A CA 1
ATOM 625 C C . SER A 1 81 ? -15.349 39.068 33.182 1.00 33.66 81 SER A C 1
ATOM 627 O O . SER A 1 81 ? -16.075 39.333 34.133 1.00 33.66 81 SER A O 1
ATOM 629 N N . ASN A 1 82 ? -14.937 37.842 32.837 1.00 31.89 82 ASN A N 1
ATOM 630 C CA . ASN A 1 82 ? -14.805 36.659 33.695 1.00 31.89 82 ASN A CA 1
ATOM 631 C C . ASN A 1 82 ? -16.098 35.985 34.177 1.00 31.89 82 ASN A C 1
ATOM 633 O O . ASN A 1 82 ? -16.713 36.463 35.115 1.00 31.89 82 ASN A O 1
ATOM 637 N N . GLU A 1 83 ? -16.407 34.815 33.603 1.00 31.19 83 GLU A N 1
ATOM 638 C CA . GLU A 1 83 ? -16.790 33.604 34.350 1.00 31.19 83 GLU A CA 1
ATOM 639 C C . GLU A 1 83 ? -16.886 32.389 33.400 1.00 31.19 83 GLU A C 1
ATOM 641 O O . GLU A 1 83 ? -17.717 32.320 32.498 1.00 31.19 83 GLU A O 1
ATOM 646 N N . LEU A 1 84 ? -15.970 31.433 33.578 1.00 37.94 84 LEU A N 1
ATOM 647 C CA . LEU A 1 84 ? -16.228 30.000 33.376 1.00 37.94 84 LEU A CA 1
ATOM 648 C C . LEU A 1 84 ? -16.675 29.443 34.744 1.00 37.94 84 LEU A C 1
ATOM 650 O O . LEU A 1 84 ? -16.286 30.049 35.745 1.00 37.94 84 LEU A O 1
ATOM 654 N N . PRO A 1 85 ? -17.348 28.280 34.856 1.00 42.78 85 PRO A N 1
ATOM 655 C CA . PRO A 1 85 ? -17.606 27.262 33.833 1.00 42.78 85 PRO A CA 1
ATOM 656 C C . PRO A 1 85 ? -19.091 26.847 33.750 1.00 42.78 85 PRO A C 1
ATOM 658 O O . PRO A 1 85 ? -19.853 26.989 34.704 1.00 42.78 85 PRO A O 1
ATOM 661 N N . THR A 1 86 ? -19.524 26.257 32.635 1.00 34.94 86 THR A N 1
ATOM 662 C CA . THR A 1 86 ? -20.772 25.480 32.647 1.00 34.94 86 THR A CA 1
ATOM 663 C C . THR A 1 86 ? -20.585 24.186 31.882 1.00 34.94 86 THR A C 1
ATOM 665 O O . THR A 1 86 ? -20.260 24.151 30.697 1.00 34.94 86 THR A O 1
ATOM 668 N N . GLU A 1 87 ? -20.720 23.131 32.663 1.00 43.69 87 GLU A N 1
ATOM 669 C CA . GLU A 1 87 ? -20.843 21.738 32.307 1.00 43.69 87 GLU A CA 1
ATOM 670 C C . GLU A 1 87 ? -22.113 21.590 31.456 1.00 43.69 87 GLU A C 1
ATOM 672 O O . GLU A 1 87 ? -23.215 21.802 31.951 1.00 43.69 87 GLU A O 1
ATOM 677 N N . GLU A 1 88 ? -21.974 21.258 30.173 1.00 39.84 88 GLU A N 1
ATOM 678 C CA . GLU A 1 88 ? -23.083 20.705 29.392 1.00 39.84 88 GLU A CA 1
ATOM 679 C C . GLU A 1 88 ? -22.792 19.230 29.113 1.00 39.84 88 GLU A C 1
ATOM 681 O O . GLU A 1 88 ? -22.225 18.843 28.089 1.00 39.84 88 GLU A O 1
ATOM 686 N N . GLU A 1 89 ? -23.208 18.388 30.057 1.00 43.31 89 GLU A N 1
ATOM 687 C CA . GLU A 1 89 ? -23.816 17.118 29.692 1.00 43.31 89 GLU A CA 1
ATOM 688 C C . GLU A 1 89 ? -25.135 17.428 28.980 1.00 43.31 89 GLU A C 1
ATOM 690 O O . GLU A 1 89 ? -26.079 17.913 29.593 1.00 43.31 89 GLU A O 1
ATOM 695 N N . THR A 1 90 ? -25.206 17.167 27.678 1.00 44.66 90 THR A N 1
ATOM 696 C CA . THR A 1 90 ? -26.169 16.245 27.051 1.00 44.66 90 THR A CA 1
ATOM 6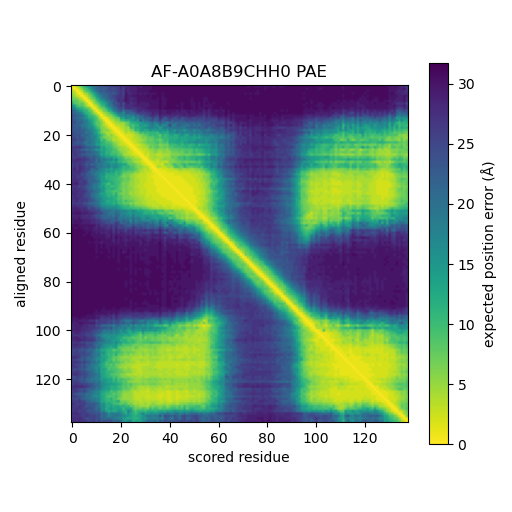97 C C . THR A 1 90 ? -26.201 16.442 25.533 1.00 44.66 90 THR A C 1
ATOM 699 O O . THR A 1 90 ? -25.943 17.512 24.999 1.00 44.66 90 THR A O 1
ATOM 702 N N . GLU A 1 91 ? -26.555 15.356 24.847 1.00 33.78 91 GLU A N 1
ATOM 703 C CA . GLU A 1 91 ? -27.045 15.318 23.466 1.00 33.78 91 GLU A CA 1
ATOM 704 C C . GLU A 1 91 ? -26.036 15.019 22.341 1.00 33.78 91 GLU A C 1
ATOM 706 O O . GLU A 1 91 ? -25.502 15.867 21.625 1.00 33.78 91 GLU A O 1
ATOM 711 N N . GLY A 1 92 ? -25.925 13.714 22.087 1.00 33.88 92 GLY A N 1
ATOM 712 C CA . GLY A 1 92 ? -25.715 13.185 20.748 1.00 33.88 92 GLY A CA 1
ATOM 713 C C . GLY A 1 92 ? -24.296 12.711 20.502 1.00 33.88 92 GLY A C 1
ATOM 714 O O . GLY A 1 92 ? -23.387 13.510 20.324 1.00 33.88 92 GLY A O 1
ATOM 715 N N . ASN A 1 93 ? -24.160 11.388 20.407 1.00 43.47 93 ASN A N 1
ATOM 716 C CA . ASN A 1 93 ? -23.051 10.599 19.870 1.00 43.47 93 ASN A CA 1
ATOM 717 C C . ASN A 1 93 ? -22.458 11.172 18.559 1.00 43.47 93 ASN A C 1
ATOM 719 O O . ASN A 1 93 ? -22.599 10.608 17.474 1.00 43.47 93 ASN A O 1
ATOM 723 N N . ARG A 1 94 ? -21.795 12.323 18.627 1.00 52.97 94 ARG A N 1
ATOM 724 C CA . ARG A 1 94 ? -20.943 12.839 17.568 1.00 52.97 94 ARG A CA 1
ATOM 725 C C . ARG A 1 94 ? -19.592 12.216 17.817 1.00 52.97 94 ARG A C 1
ATOM 727 O O . ARG A 1 94 ? -18.759 12.791 18.510 1.00 52.97 94 ARG A O 1
ATOM 734 N N . GLN A 1 95 ? -19.408 11.014 17.274 1.00 61.88 95 GLN A N 1
ATOM 735 C CA . GLN A 1 95 ? -18.086 10.408 17.179 1.00 61.88 95 GLN A CA 1
ATOM 736 C C . GLN A 1 95 ? -17.119 11.481 16.670 1.00 61.88 95 GLN A C 1
ATOM 738 O O . GLN A 1 95 ? -17.327 12.051 15.593 1.00 61.88 95 GLN A O 1
ATOM 743 N N . ALA A 1 96 ? -16.127 11.820 17.496 1.00 62.31 96 ALA A N 1
ATOM 744 C CA . ALA A 1 96 ? -15.123 12.800 17.127 1.00 62.31 96 ALA A CA 1
ATOM 745 C C . ALA A 1 96 ? -14.478 12.350 15.806 1.00 62.31 96 ALA A C 1
ATOM 747 O O . ALA A 1 96 ? -14.223 11.155 15.628 1.00 62.31 96 ALA A O 1
ATOM 748 N N . PRO A 1 97 ? -14.246 13.268 14.853 1.00 68.06 97 PRO A N 1
ATOM 749 C CA . PRO A 1 97 ? -13.623 12.896 13.594 1.00 68.06 97 PRO A CA 1
ATOM 750 C C . PRO A 1 97 ? -12.243 12.300 13.868 1.00 68.06 97 PRO A C 1
ATOM 752 O O . PRO A 1 97 ? -11.429 12.897 14.570 1.00 68.06 97 PRO A O 1
ATOM 755 N N . GLY A 1 98 ? -11.985 11.113 13.331 1.00 74.31 98 GLY A N 1
ATOM 756 C CA . GLY A 1 98 ? -10.816 10.330 13.710 1.00 74.31 98 GLY A CA 1
ATOM 757 C C . GLY A 1 98 ? -10.953 8.852 13.372 1.00 74.31 98 GLY A C 1
ATOM 758 O O . GLY A 1 98 ? -11.848 8.443 12.638 1.00 74.31 98 GLY A O 1
ATOM 759 N N . TRP A 1 99 ? -10.030 8.042 13.877 1.00 80.50 99 TRP A N 1
ATOM 760 C CA . TRP A 1 99 ? -10.100 6.585 13.758 1.00 80.50 99 TRP A CA 1
ATOM 761 C C . TRP A 1 99 ? -10.898 6.010 14.928 1.00 80.50 99 TRP A C 1
ATOM 763 O O . TRP A 1 99 ? -10.739 6.480 16.051 1.00 80.50 99 TRP A O 1
ATOM 773 N N . THR A 1 100 ? -11.736 5.005 14.666 1.00 78.81 100 THR A N 1
ATOM 774 C CA . THR A 1 100 ? -12.567 4.355 15.696 1.00 78.81 100 THR A CA 1
ATOM 775 C C . THR A 1 100 ? -11.748 3.715 16.811 1.00 78.81 100 THR A C 1
ATOM 777 O O . THR A 1 100 ? -12.152 3.794 17.965 1.00 78.81 100 THR A O 1
ATOM 780 N N . ASP A 1 101 ? -10.595 3.127 16.484 1.00 80.81 101 ASP A N 1
ATOM 781 C CA . ASP A 1 101 ? -9.680 2.543 17.462 1.00 80.81 101 ASP A CA 1
ATOM 782 C C . ASP A 1 101 ? -8.251 3.074 17.264 1.00 80.81 101 ASP A C 1
ATOM 784 O O . ASP A 1 101 ? -7.594 2.847 16.241 1.00 80.81 101 ASP A O 1
ATOM 788 N N . ILE A 1 102 ? -7.772 3.805 18.271 1.00 80.81 102 ILE A N 1
ATOM 789 C CA . ILE A 1 102 ? -6.445 4.428 18.292 1.00 80.81 102 ILE A CA 1
ATOM 790 C C . ILE A 1 102 ? -5.343 3.371 18.440 1.00 80.81 102 ILE A C 1
ATOM 792 O O . ILE A 1 102 ? -4.257 3.546 17.884 1.00 80.81 102 ILE A O 1
ATOM 796 N N . SER A 1 103 ? -5.601 2.282 19.167 1.00 80.81 103 SER A N 1
ATOM 797 C CA . SER A 1 103 ? -4.629 1.208 19.384 1.00 80.81 103 SER A CA 1
ATOM 798 C C . SER A 1 103 ? -4.326 0.479 18.075 1.00 80.81 103 SER A C 1
ATOM 800 O O . SER A 1 103 ? -3.159 0.318 17.722 1.00 80.81 103 SER A O 1
ATOM 802 N N . ILE A 1 104 ? -5.365 0.181 17.290 1.00 81.50 104 ILE A N 1
ATOM 803 C CA . ILE A 1 104 ? -5.233 -0.437 15.967 1.00 81.50 104 ILE A CA 1
ATOM 804 C C . ILE A 1 104 ? -4.611 0.549 14.974 1.00 81.50 104 ILE A C 1
ATOM 806 O O . ILE A 1 104 ? -3.717 0.184 14.214 1.00 81.50 104 ILE A O 1
ATOM 810 N N . ARG A 1 105 ? -5.011 1.830 14.995 1.00 86.25 105 ARG A N 1
ATOM 811 C CA . ARG A 1 105 ? -4.412 2.847 14.111 1.00 86.25 105 ARG A CA 1
ATOM 812 C C . ARG A 1 105 ? -2.895 2.967 14.295 1.00 86.25 105 ARG A C 1
ATOM 814 O O . ARG A 1 105 ? -2.193 3.187 13.309 1.00 86.25 105 ARG A O 1
ATOM 821 N N . ARG A 1 106 ? -2.391 2.833 15.526 1.00 83.69 106 ARG A N 1
ATOM 822 C CA . ARG A 1 106 ? -0.949 2.882 15.832 1.00 83.69 106 ARG A CA 1
ATOM 823 C C . ARG A 1 106 ? -0.165 1.704 15.250 1.00 83.69 106 ARG A C 1
ATOM 825 O O . ARG A 1 106 ? 1.038 1.835 15.077 1.00 83.69 106 ARG A O 1
ATOM 832 N N . GLN A 1 107 ? -0.827 0.592 14.937 1.00 85.94 107 GLN A N 1
ATOM 833 C CA . GLN A 1 107 ? -0.198 -0.586 14.331 1.00 85.94 107 GLN A CA 1
ATOM 834 C C . GLN A 1 107 ? -0.063 -0.478 12.805 1.00 85.94 107 GLN A C 1
ATOM 836 O O . GLN A 1 107 ? 0.575 -1.323 12.185 1.00 85.94 107 GLN A O 1
ATOM 841 N N . LEU A 1 108 ? -0.668 0.539 12.184 1.00 88.88 108 LEU A N 1
ATOM 842 C CA . LEU A 1 108 ? -0.684 0.710 10.737 1.00 88.88 108 LEU A CA 1
ATOM 843 C C . LEU A 1 108 ? 0.105 1.958 10.335 1.00 88.88 108 LEU A C 1
ATOM 845 O O . LEU A 1 108 ? -0.062 3.014 10.939 1.00 88.88 108 LEU A O 1
ATOM 849 N N . ALA A 1 109 ? 0.898 1.864 9.271 1.00 91.62 109 ALA A N 1
ATOM 850 C CA . ALA A 1 109 ? 1.508 3.012 8.606 1.00 91.62 109 ALA A CA 1
ATOM 851 C C . ALA A 1 109 ? 0.774 3.274 7.283 1.00 91.62 109 ALA A C 1
ATOM 853 O O . ALA A 1 109 ? 0.710 2.390 6.428 1.00 91.62 109 ALA A O 1
ATOM 854 N N . ILE A 1 110 ? 0.200 4.470 7.109 1.00 9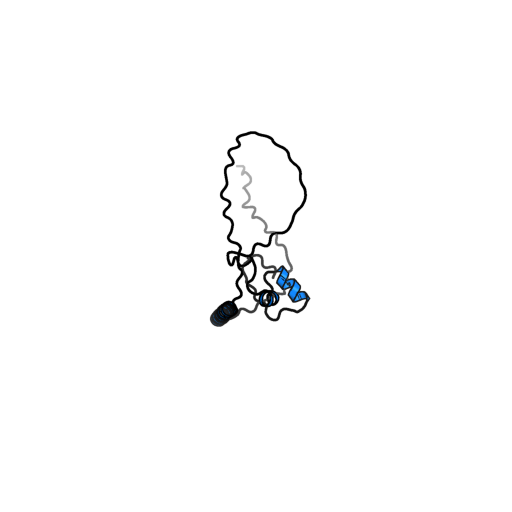0.31 110 ILE A N 1
ATOM 855 C CA . ILE A 1 110 ? -0.570 4.823 5.907 1.00 90.31 110 ILE A CA 1
ATOM 856 C C . ILE A 1 110 ? 0.122 5.963 5.160 1.00 90.31 110 ILE A C 1
ATOM 858 O O . ILE A 1 110 ? 0.286 7.064 5.679 1.00 90.31 110 ILE A O 1
ATOM 862 N N . GLY A 1 111 ? 0.461 5.718 3.894 1.00 90.69 111 GLY A N 1
ATOM 863 C CA . GLY A 1 111 ? 1.117 6.695 3.026 1.00 90.69 111 GLY A CA 1
ATOM 864 C C . GLY A 1 111 ? 2.643 6.685 3.142 1.00 90.69 111 GLY A C 1
ATOM 865 O O . GLY A 1 111 ? 3.215 6.117 4.069 1.00 90.69 111 GLY A O 1
ATOM 866 N N . VAL A 1 112 ? 3.304 7.321 2.170 1.00 92.06 112 VAL A N 1
ATOM 867 C CA . VAL A 1 112 ? 4.763 7.222 1.972 1.00 92.06 112 VAL A CA 1
ATOM 868 C C . VAL A 1 112 ? 5.538 7.637 3.225 1.00 92.06 112 VAL A C 1
ATOM 870 O O . VAL A 1 112 ? 6.370 6.876 3.695 1.00 92.06 112 VAL A O 1
ATOM 873 N N . ASN A 1 113 ? 5.222 8.791 3.817 1.00 94.75 113 ASN A N 1
ATOM 874 C CA . ASN A 1 113 ? 5.984 9.333 4.946 1.00 94.75 113 ASN A CA 1
ATOM 875 C C . ASN A 1 113 ? 5.885 8.484 6.221 1.00 94.75 113 ASN A C 1
ATOM 877 O O . ASN A 1 113 ? 6.833 8.440 7.002 1.00 94.75 113 ASN A O 1
ATOM 881 N N . GLU A 1 114 ? 4.725 7.877 6.483 1.00 93.62 114 GLU A N 1
ATOM 882 C CA . GLU A 1 114 ? 4.559 7.004 7.651 1.00 93.62 114 GLU A CA 1
ATOM 883 C C . GLU A 1 114 ? 5.313 5.694 7.436 1.00 93.62 114 GLU A C 1
ATOM 885 O O . GLU A 1 114 ? 6.030 5.242 8.326 1.00 93.62 114 GLU A O 1
ATOM 890 N N . VAL A 1 115 ? 5.197 5.127 6.232 1.00 94.56 115 VAL A N 1
ATOM 891 C CA . VAL A 1 115 ? 5.880 3.891 5.851 1.00 94.56 115 VAL A CA 1
ATOM 892 C C . VAL A 1 115 ? 7.396 4.053 5.922 1.00 94.56 115 VAL A C 1
ATOM 894 O O . VAL A 1 115 ? 8.055 3.215 6.528 1.00 94.56 115 VAL A O 1
ATOM 897 N N . THR A 1 116 ? 7.967 5.128 5.367 1.00 95.38 116 THR A N 1
ATOM 898 C CA . THR A 1 116 ? 9.427 5.326 5.385 1.00 95.38 116 THR A CA 1
ATOM 899 C C . THR A 1 116 ? 9.961 5.475 6.807 1.00 95.38 116 THR A C 1
ATOM 901 O O . THR A 1 116 ? 10.937 4.821 7.154 1.00 95.38 116 THR A O 1
ATOM 904 N N . LYS A 1 117 ? 9.278 6.243 7.667 1.00 95.12 117 LYS A N 1
ATOM 905 C CA . LYS A 1 117 ? 9.656 6.383 9.084 1.00 95.12 117 LYS A CA 1
ATOM 906 C C . LYS A 1 117 ? 9.609 5.058 9.845 1.00 95.12 117 LYS A C 1
ATOM 908 O O . LYS A 1 117 ? 10.453 4.817 10.701 1.00 95.12 117 LYS A O 1
ATOM 913 N N . ALA A 1 118 ? 8.613 4.218 9.571 1.00 93.88 118 ALA A N 1
ATOM 914 C CA . ALA A 1 118 ? 8.491 2.917 10.220 1.00 93.88 118 ALA A CA 1
ATOM 915 C C . ALA A 1 118 ? 9.526 1.906 9.688 1.00 93.88 118 ALA A C 1
ATOM 917 O O . ALA A 1 118 ? 10.019 1.080 10.453 1.00 93.88 118 ALA A O 1
ATOM 918 N N . LEU A 1 119 ? 9.916 2.002 8.408 1.00 94.75 119 LEU A N 1
ATOM 919 C CA . LEU A 1 119 ? 11.023 1.223 7.839 1.00 94.75 119 LEU A CA 1
ATOM 920 C C . LEU A 1 119 ? 12.375 1.609 8.451 1.00 94.75 119 LEU A C 1
ATOM 922 O O . LEU A 1 119 ? 13.149 0.720 8.790 1.00 94.75 119 LEU A O 1
ATOM 926 N N . GLU A 1 120 ? 1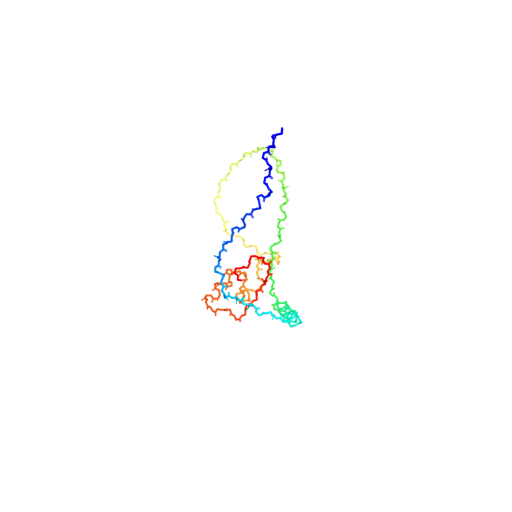2.640 2.903 8.662 1.00 94.81 120 GLU A N 1
ATOM 927 C CA . GLU A 1 120 ? 13.866 3.384 9.329 1.00 94.81 120 GLU A CA 1
ATOM 928 C C . GLU A 1 120 ? 14.038 2.803 10.741 1.00 94.81 120 GLU A C 1
ATOM 930 O O . GLU A 1 120 ? 15.159 2.591 11.198 1.00 94.81 120 GLU A O 1
ATOM 935 N N . LYS A 1 121 ? 12.924 2.524 11.427 1.00 94.62 121 LYS A N 1
ATOM 936 C CA . LYS A 1 121 ? 12.897 1.930 12.770 1.00 94.62 121 LYS A CA 1
ATOM 937 C C . LYS A 1 121 ? 12.726 0.410 12.777 1.00 94.62 121 LYS A C 1
ATOM 939 O O . LYS A 1 121 ? 12.714 -0.184 13.851 1.00 94.62 121 LYS A O 1
ATOM 944 N N . ASN A 1 122 ? 12.589 -0.214 11.606 1.00 92.12 122 ASN A N 1
ATOM 945 C CA . ASN A 1 122 ? 12.307 -1.641 11.449 1.00 92.12 122 ASN A CA 1
ATOM 946 C C . ASN A 1 122 ? 11.035 -2.111 12.196 1.00 92.12 122 ASN A C 1
ATOM 948 O O . ASN A 1 122 ? 11.001 -3.185 12.790 1.00 92.12 122 ASN A O 1
ATOM 952 N N . GLU A 1 123 ? 9.985 -1.286 12.179 1.00 91.62 123 GLU A N 1
ATOM 953 C CA . GLU A 1 123 ? 8.718 -1.535 12.890 1.00 91.62 123 GLU A CA 1
ATOM 954 C C . GLU A 1 123 ? 7.646 -2.202 12.003 1.00 91.62 123 GLU A C 1
ATOM 956 O O . GLU A 1 123 ? 6.594 -2.606 12.498 1.00 91.62 123 GLU A O 1
ATOM 961 N N . LEU A 1 124 ? 7.879 -2.324 10.688 1.00 91.38 124 LEU A N 1
ATOM 962 C CA . LEU A 1 124 ? 6.916 -2.916 9.753 1.00 91.38 124 LEU A CA 1
ATOM 963 C C . LEU A 1 124 ? 7.166 -4.411 9.550 1.00 91.38 124 LEU A C 1
ATOM 965 O O . LEU A 1 124 ? 8.235 -4.818 9.107 1.00 91.38 124 LEU A O 1
ATOM 969 N N . LEU A 1 125 ? 6.128 -5.214 9.787 1.00 92.31 125 LEU A N 1
ATOM 970 C CA . LEU A 1 125 ? 6.133 -6.654 9.502 1.00 92.31 125 LEU A CA 1
ATOM 971 C C . LEU A 1 125 ? 5.658 -6.980 8.080 1.00 92.31 125 LEU A C 1
ATOM 973 O O . LEU A 1 125 ? 6.056 -7.988 7.502 1.00 92.31 125 LEU A O 1
ATOM 977 N N . LEU A 1 126 ? 4.782 -6.142 7.524 1.00 91.75 126 LEU A N 1
ATOM 978 C CA . LEU A 1 126 ? 4.181 -6.330 6.210 1.00 91.75 126 LEU A CA 1
ATOM 979 C C . LEU A 1 126 ? 4.033 -4.976 5.517 1.00 91.75 126 LEU A C 1
ATOM 981 O O . LEU A 1 126 ? 3.545 -4.018 6.118 1.00 91.75 126 LEU A O 1
ATOM 985 N N . LEU A 1 127 ? 4.414 -4.918 4.241 1.00 91.19 127 LEU A N 1
ATOM 986 C CA . LEU A 1 127 ? 4.245 -3.745 3.392 1.00 91.19 127 LEU A CA 1
ATOM 987 C C . LEU A 1 127 ? 3.431 -4.111 2.149 1.00 91.19 127 LEU A C 1
ATOM 989 O O . LEU A 1 127 ? 3.768 -5.053 1.435 1.00 91.19 127 LEU A O 1
ATOM 993 N N . LEU A 1 128 ? 2.386 -3.331 1.875 1.00 90.81 128 LEU A N 1
ATOM 994 C CA . LEU A 1 128 ? 1.572 -3.456 0.671 1.00 90.81 128 LEU A CA 1
ATOM 995 C C . LEU A 1 128 ? 1.768 -2.205 -0.194 1.00 90.81 128 LEU A C 1
ATOM 997 O O . LEU A 1 128 ? 1.472 -1.092 0.241 1.00 90.81 128 LEU A O 1
ATOM 1001 N N . VAL A 1 129 ? 2.281 -2.379 -1.414 1.00 89.19 129 VAL A N 1
ATOM 1002 C CA . VAL A 1 129 ? 2.570 -1.280 -2.349 1.00 89.19 129 VAL A CA 1
ATOM 1003 C C . VAL A 1 129 ? 1.665 -1.398 -3.569 1.00 89.19 129 VAL A C 1
ATOM 1005 O O . VAL A 1 129 ? 1.484 -2.484 -4.112 1.00 89.19 129 VAL A O 1
ATOM 1008 N N . CYS A 1 130 ? 1.110 -0.272 -4.023 1.00 87.06 130 CYS A N 1
ATOM 1009 C CA . CYS A 1 130 ? 0.317 -0.206 -5.248 1.00 87.06 130 CYS A CA 1
ATOM 1010 C C . CYS A 1 130 ? 1.060 0.576 -6.340 1.00 87.06 130 CYS A C 1
ATOM 1012 O O . CYS A 1 130 ? 1.609 1.652 -6.098 1.00 87.06 130 CYS A O 1
ATOM 1014 N N . LYS A 1 131 ? 1.046 0.057 -7.570 1.00 84.31 131 LYS A N 1
ATOM 1015 C CA . LYS A 1 131 ? 1.617 0.732 -8.743 1.00 84.31 131 LYS A CA 1
ATOM 1016 C C . LYS A 1 131 ? 0.569 1.649 -9.381 1.00 84.31 131 LYS A C 1
ATOM 1018 O O . LYS A 1 131 ? -0.016 1.315 -10.405 1.00 84.31 131 LYS A O 1
ATOM 1023 N N . SER A 1 132 ? 0.284 2.780 -8.736 1.00 80.88 132 SER A N 1
ATOM 1024 C CA . SER A 1 132 ? -0.757 3.724 -9.184 1.00 80.88 132 SER A CA 1
ATOM 1025 C C . SER A 1 132 ? -0.222 4.881 -10.037 1.00 80.88 132 SER A C 1
ATOM 1027 O O . SER A 1 132 ? -0.906 5.341 -10.951 1.00 80.88 132 SER A O 1
ATOM 1029 N N . ALA A 1 133 ? 1.002 5.347 -9.777 1.00 79.06 133 ALA A N 1
ATOM 1030 C CA . ALA A 1 133 ? 1.632 6.429 -10.527 1.00 79.06 133 ALA A CA 1
ATOM 1031 C C . ALA A 1 133 ? 2.504 5.893 -11.674 1.00 79.06 133 ALA A C 1
ATOM 1033 O O . ALA A 1 133 ? 3.205 4.894 -11.526 1.00 79.06 133 ALA A O 1
ATOM 1034 N N . LYS A 1 134 ? 2.495 6.600 -12.814 1.00 72.12 134 LYS A N 1
ATOM 1035 C CA . LYS A 1 134 ? 3.411 6.332 -13.940 1.00 72.12 134 LYS A CA 1
ATOM 1036 C C . LYS A 1 134 ? 4.856 6.758 -13.652 1.00 72.12 134 LYS A C 1
ATOM 1038 O O . LYS A 1 134 ? 5.762 6.240 -14.292 1.00 72.12 134 LYS A O 1
ATOM 1043 N N . PHE A 1 135 ? 5.069 7.681 -12.712 1.00 61.84 135 PHE A N 1
ATOM 1044 C CA . PHE A 1 135 ? 6.405 8.052 -12.250 1.00 61.84 135 PHE A CA 1
ATOM 1045 C C . PHE A 1 135 ? 6.912 6.968 -11.306 1.00 61.84 135 PHE A C 1
ATOM 1047 O O . PHE A 1 135 ? 6.661 7.011 -10.104 1.00 61.84 135 PHE A O 1
ATOM 1054 N N . PHE A 1 136 ? 7.572 5.968 -11.872 1.00 63.34 136 PHE A N 1
ATOM 1055 C CA . PHE A 1 136 ? 8.293 4.967 -11.107 1.00 63.34 136 PHE A CA 1
ATOM 1056 C C . PHE A 1 136 ? 9.779 5.335 -11.172 1.00 63.34 136 PHE A C 1
ATOM 1058 O O . PHE A 1 136 ? 10.321 5.518 -12.256 1.00 63.34 136 PHE A O 1
ATOM 1065 N N . LEU A 1 137 ? 10.405 5.528 -10.009 1.00 61.09 137 LEU A N 1
ATOM 1066 C CA . LEU A 1 137 ? 11.846 5.791 -9.871 1.00 61.09 137 LEU A CA 1
ATOM 1067 C C . LEU A 1 137 ? 12.665 4.488 -9.782 1.00 61.09 137 LEU A C 1
ATOM 1069 O O . LEU A 1 137 ? 13.789 4.506 -9.290 1.00 61.09 137 LEU A O 1
ATOM 1073 N N . LEU A 1 138 ? 12.087 3.369 -10.229 1.00 54.94 138 LEU A N 1
ATOM 1074 C CA . LEU A 1 138 ? 12.712 2.047 -10.278 1.00 54.94 138 LEU A CA 1
ATOM 1075 C C . LEU A 1 138 ? 12.379 1.352 -11.605 1.00 54.94 138 LEU A C 1
ATOM 1077 O O . LEU A 1 138 ? 11.176 1.193 -11.918 1.00 54.94 138 LEU A O 1
#

Foldseek 3Di:
DDDDDDDDDDPDPDDDDDDDDDDPDDDDDDDDDPVRVVVVVVVVVVVCVVVVWDQAADPPPPPPPPPDDDDDDDDDDDDDDDDDDDDDPDDDDPPDGGIPDPVVVVLDQDDDVSVVVCVVVVSDPDDDDDPPDPPDPD

Radius of gyration: 33.45 Å; Cα contacts (8 Å, |Δi|>4): 37; chains: 1; bounding box: 54×67×109 Å

InterPro domains:
  IPR029064 Ribosomal protein eL30-like superfamily [G3DSA:3.30.1330.30] (40-134)
  IPR029064 Ribosomal protein eL30-like superfamily [SSF55315] (89-134)
  IPR042848 Ribonuclease P protein subunit Rpp38 [PTHR46948] (13-136)

Mean predicted aligned error: 18.08 Å

Sequence (138 aa):
LAAGPAAHPGAGRKTTVKTCLDNPFDIQWKTIDGDSMHFILQTLEERIKQIGLKKVEAPRKKKRSSTKKTERKCDAKCDASNELPTEEETEGNRQAPGWTDISIRRQLAIGVNEVTKALEKNELLLLLVCKSAKFFLL

pLDDT: mean 70.33, std 21.88, range [28.34, 95.81]

Organism: NCBI:txid132585

Solvent-accessible surface area (backbone atoms only — not comparable to full-atom values): 10131 Å² total; per-residue (Å²): 141,82,85,76,89,76,84,78,83,74,90,72,82,80,80,82,84,79,90,76,88,75,80,88,79,77,83,80,77,85,78,72,56,69,68,61,43,52,52,52,52,52,50,52,51,53,50,45,59,72,72,53,72,42,77,44,71,65,80,78,76,74,79,74,80,74,81,77,81,86,82,83,89,85,89,84,90,85,90,84,82,88,84,86,87,80,89,77,90,78,87,74,94,68,76,69,63,40,60,71,41,65,73,64,53,72,76,55,64,75,60,69,72,44,41,52,56,32,54,77,69,68,70,66,91,78,85,90,86,79,93,80,66,89,82,63,98,110